Protein AF-A0A9E3V9D0-F1 (afdb_monomer_lite)

Radius of gyration: 22.58 Å; chains: 1; bounding box: 33×42×85 Å

Foldseek 3Di:
DDDPPPPPLVVLLLVLLQLLLVQLVQLLVLCVVCLVVLLVCCQVVVDLCSVCVSLDGCVVVDDPVSCVSDDPQLSVLSCQLVVLSVVSNVCSVDPPDHSVVNSVVSVVSSVVSVVSSVSNCVRSNHRPPPDDPPDPPDPPDDDDDDDDDD

Sequence (150 aa):
MAPRARSAPSEAAARVRHLIALDAENVLRRLGERQAEMVRLFSRLRERGPLLEPLHSWFDSVAFAELAALSPHEQRAVNAFYAQLGELRWYLRYTEEMPGQVQLALAQRARALAEGHHALTAAIGPPDGVGAPVVEARVVGRGSSKRRRG

pLDDT: mean 84.84, std 19.79, range [37.28, 98.19]

Secondary structure (DSSP, 8-state):
--------HHHHHHHHHHHHHHHHHHHHHHHHHHHHHHHHHHHHH--SHHHHGGG--GGGG--HHHHTTS-HHHHHHHHHHHHHHHHHHHHHHH----HHHHHHHHHHHHHHHHHHHHHHHHHH-PPTTTT-------------------

Structure (mmCIF, N/CA/C/O backbone):
data_AF-A0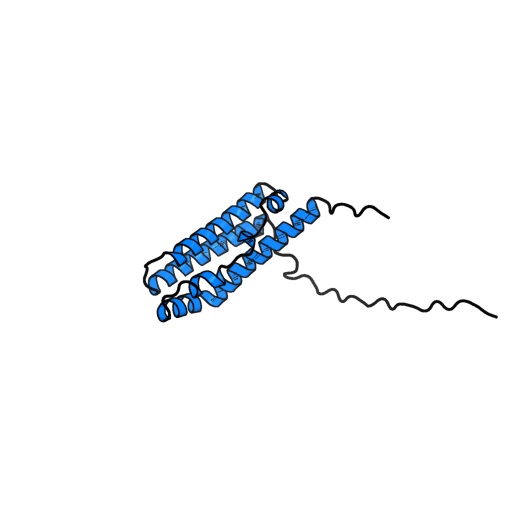A9E3V9D0-F1
#
_entry.id   AF-A0A9E3V9D0-F1
#
loop_
_atom_site.group_PDB
_atom_site.id
_atom_site.type_symbol
_atom_site.label_atom_id
_atom_site.label_alt_id
_atom_site.label_comp_id
_atom_site.label_asym_id
_atom_site.label_entity_id
_atom_site.label_seq_id
_atom_site.pdbx_PDB_ins_code
_atom_site.Cartn_x
_atom_site.Cartn_y
_atom_site.Cartn_z
_atom_site.occupancy
_atom_site.B_iso_or_equiv
_atom_site.auth_seq_id
_atom_site.auth_comp_id
_atom_site.auth_asym_id
_atom_site.auth_atom_id
_atom_site.pdbx_PDB_model_num
ATOM 1 N N . MET A 1 1 ? -6.260 -2.793 -46.920 1.00 40.66 1 MET A N 1
ATOM 2 C CA . MET A 1 1 ? -6.285 -3.132 -45.480 1.00 40.66 1 MET A CA 1
ATOM 3 C C . MET A 1 1 ? -4.844 -3.111 -44.992 1.00 40.66 1 MET A C 1
ATOM 5 O O . MET A 1 1 ? -4.092 -4.002 -45.354 1.00 40.66 1 MET A O 1
ATOM 9 N N . ALA A 1 2 ? -4.413 -2.044 -44.315 1.00 42.59 2 ALA A N 1
ATOM 10 C CA . ALA A 1 2 ? -3.049 -1.955 -43.789 1.00 42.59 2 ALA A CA 1
ATOM 11 C C . ALA A 1 2 ? -2.947 -2.760 -42.480 1.00 42.59 2 ALA A C 1
ATOM 13 O O . ALA A 1 2 ? -3.902 -2.733 -41.697 1.00 42.59 2 ALA A O 1
ATOM 14 N N . PRO A 1 3 ? -1.841 -3.478 -42.224 1.00 47.81 3 PRO A N 1
ATOM 15 C CA . PRO A 1 3 ? -1.677 -4.211 -40.980 1.00 47.81 3 PRO A CA 1
ATOM 16 C C . PRO A 1 3 ? -1.561 -3.200 -39.836 1.00 47.81 3 PRO A C 1
ATOM 18 O O . PRO A 1 3 ? -0.724 -2.300 -39.868 1.00 47.81 3 PRO A O 1
ATOM 21 N N . ARG A 1 4 ? -2.426 -3.336 -38.827 1.00 47.88 4 ARG A N 1
ATOM 22 C CA . ARG A 1 4 ? -2.316 -2.607 -37.560 1.00 47.88 4 ARG A CA 1
ATOM 23 C C . ARG A 1 4 ? -0.958 -2.993 -36.970 1.00 47.88 4 ARG A C 1
ATOM 25 O O . ARG A 1 4 ? -0.775 -4.144 -36.575 1.00 47.88 4 ARG A O 1
ATOM 32 N N . ALA A 1 5 ? 0.012 -2.081 -37.012 1.00 51.88 5 ALA A N 1
ATOM 33 C CA . ALA A 1 5 ? 1.313 -2.298 -36.399 1.00 51.88 5 ALA A CA 1
ATOM 34 C C . ALA A 1 5 ? 1.068 -2.727 -34.949 1.00 51.88 5 ALA A C 1
ATOM 36 O O . ALA A 1 5 ? 0.366 -2.037 -34.210 1.00 51.88 5 ALA A O 1
ATOM 37 N N . ARG A 1 6 ? 1.573 -3.906 -34.572 1.00 51.53 6 ARG A N 1
ATOM 38 C CA . ARG A 1 6 ? 1.636 -4.323 -33.170 1.00 51.53 6 ARG A CA 1
ATOM 39 C C . ARG A 1 6 ? 2.303 -3.167 -32.430 1.00 51.53 6 ARG A C 1
ATOM 41 O O . ARG A 1 6 ? 3.451 -2.869 -32.752 1.00 51.53 6 ARG A O 1
ATOM 48 N N . SER A 1 7 ? 1.579 -2.486 -31.538 1.00 49.09 7 SER A N 1
ATOM 49 C CA . SER A 1 7 ? 2.149 -1.441 -30.680 1.00 49.09 7 SER A CA 1
ATOM 50 C C . SER A 1 7 ? 3.456 -1.986 -30.116 1.00 49.09 7 SER A C 1
ATOM 52 O O . SER A 1 7 ? 3.440 -3.076 -29.533 1.00 49.09 7 SER A O 1
ATOM 54 N N . ALA A 1 8 ? 4.575 -1.319 -30.399 1.00 56.62 8 ALA A N 1
ATOM 55 C CA . ALA A 1 8 ? 5.900 -1.851 -30.108 1.00 56.62 8 ALA A CA 1
ATOM 56 C C . ALA A 1 8 ? 5.996 -2.230 -28.613 1.00 56.62 8 ALA A C 1
ATOM 58 O O . ALA A 1 8 ? 5.345 -1.581 -27.793 1.00 56.62 8 ALA A O 1
ATOM 59 N N . PRO A 1 9 ? 6.784 -3.248 -28.225 1.00 61.66 9 PRO A N 1
ATOM 60 C CA . PRO A 1 9 ? 6.918 -3.697 -26.831 1.00 61.66 9 PRO A CA 1
ATOM 61 C C . PRO A 1 9 ? 7.132 -2.569 -25.802 1.00 61.66 9 PRO A C 1
ATOM 63 O O . PRO A 1 9 ? 6.690 -2.683 -24.660 1.00 61.66 9 PRO A O 1
ATOM 66 N N . SER A 1 10 ? 7.733 -1.448 -26.217 1.00 76.50 10 SER A N 1
ATOM 67 C CA . SER A 1 10 ? 7.901 -0.237 -25.407 1.00 76.50 10 SER A CA 1
ATOM 68 C C . SER A 1 10 ? 6.586 0.455 -25.027 1.00 76.50 10 SER A C 1
ATOM 70 O O . SER A 1 10 ? 6.449 0.919 -23.899 1.00 76.50 10 SER A O 1
ATOM 72 N N . GLU A 1 11 ? 5.605 0.500 -25.927 1.00 85.69 11 GLU A N 1
ATOM 73 C CA . GLU A 1 11 ? 4.303 1.141 -25.709 1.00 85.69 11 GLU A CA 1
ATOM 74 C C . GLU A 1 11 ? 3.432 0.315 -24.751 1.00 85.69 11 GLU A C 1
ATOM 76 O O . GLU A 1 11 ? 2.740 0.860 -23.892 1.00 85.69 11 GLU A O 1
ATOM 81 N N . ALA A 1 12 ? 3.507 -1.016 -24.857 1.00 86.88 12 ALA A N 1
ATOM 82 C CA . ALA A 1 12 ? 2.856 -1.919 -23.914 1.00 86.88 12 ALA A CA 1
ATOM 83 C C . ALA A 1 12 ? 3.452 -1.772 -22.506 1.00 86.88 12 ALA A C 1
ATOM 85 O O . ALA A 1 12 ? 2.708 -1.589 -21.547 1.00 86.88 12 ALA A O 1
ATOM 86 N N . ALA A 1 13 ? 4.784 -1.766 -22.393 1.00 90.62 13 ALA A N 1
ATOM 87 C CA . ALA A 1 13 ? 5.460 -1.566 -21.116 1.00 90.62 13 ALA A CA 1
ATOM 88 C C . ALA A 1 13 ? 5.138 -0.191 -20.499 1.00 90.62 13 ALA A C 1
ATOM 90 O O . ALA A 1 13 ? 4.900 -0.106 -19.299 1.00 90.62 13 ALA A O 1
ATOM 91 N N . ALA A 1 14 ? 5.071 0.878 -21.303 1.00 91.88 14 ALA A N 1
ATOM 92 C CA . ALA A 1 14 ? 4.685 2.212 -20.831 1.00 91.88 14 ALA A CA 1
ATOM 93 C C . ALA A 1 14 ? 3.268 2.233 -20.235 1.00 91.88 14 ALA A C 1
ATOM 95 O O . ALA A 1 14 ? 3.077 2.735 -19.131 1.00 91.88 14 ALA A O 1
ATOM 96 N N . ARG A 1 15 ? 2.291 1.607 -20.906 1.00 91.62 15 ARG A N 1
ATOM 97 C CA . ARG A 1 15 ? 0.928 1.477 -20.364 1.00 91.62 15 ARG A CA 1
ATOM 98 C C . ARG A 1 15 ? 0.889 0.698 -19.052 1.00 91.62 15 ARG A C 1
ATOM 100 O O . ARG A 1 15 ? 0.180 1.103 -18.139 1.00 91.62 15 ARG A O 1
ATOM 107 N N . VAL A 1 16 ? 1.648 -0.395 -18.950 1.00 92.94 16 VAL A N 1
ATOM 108 C CA . VAL A 1 16 ? 1.717 -1.193 -17.715 1.00 92.94 16 VAL A CA 1
ATOM 109 C C . VAL A 1 16 ? 2.302 -0.365 -16.568 1.00 92.94 16 VAL A C 1
ATOM 111 O O . VAL A 1 16 ? 1.707 -0.330 -15.494 1.00 92.94 16 VAL A O 1
ATOM 114 N N . ARG A 1 17 ? 3.405 0.364 -16.798 1.00 94.94 17 ARG A N 1
ATOM 115 C CA . ARG A 1 17 ? 3.981 1.289 -15.800 1.00 94.94 17 ARG A CA 1
ATOM 116 C C . ARG A 1 17 ? 2.960 2.326 -15.341 1.00 94.94 17 ARG A C 1
ATOM 118 O O . ARG A 1 17 ? 2.744 2.472 -14.144 1.00 94.94 17 ARG A O 1
ATOM 125 N N . HIS A 1 18 ? 2.295 2.989 -16.286 1.00 94.19 18 HIS A N 1
ATOM 126 C CA . HIS A 1 18 ? 1.287 4.005 -15.992 1.00 94.19 18 HIS A CA 1
ATOM 127 C C . HIS A 1 18 ? 0.140 3.461 -15.125 1.00 94.19 18 HIS A C 1
ATOM 129 O O . HIS A 1 18 ? -0.211 4.072 -14.118 1.00 94.19 18 HIS A O 1
ATOM 135 N N . LEU A 1 19 ? -0.415 2.293 -15.470 1.00 93.44 19 LEU A N 1
ATOM 136 C CA . LEU A 1 19 ? -1.507 1.678 -14.707 1.00 93.44 19 LEU A CA 1
ATOM 137 C C . LEU A 1 19 ? -1.082 1.287 -13.288 1.00 93.44 19 LEU A C 1
ATOM 139 O O . LEU A 1 19 ? -1.839 1.510 -12.345 1.00 93.44 19 LEU A O 1
ATOM 143 N N . ILE A 1 20 ? 0.128 0.746 -13.128 1.00 95.38 20 ILE A N 1
ATOM 144 C CA . ILE A 1 20 ? 0.668 0.409 -11.807 1.00 95.38 20 ILE A CA 1
ATOM 145 C C . ILE A 1 20 ? 0.871 1.672 -10.968 1.00 95.38 20 ILE A C 1
ATOM 147 O O . ILE A 1 20 ? 0.469 1.709 -9.806 1.00 95.38 20 ILE A O 1
ATOM 151 N N . ALA A 1 21 ? 1.459 2.716 -11.554 1.00 96.19 21 ALA A N 1
ATOM 152 C CA . ALA A 1 21 ? 1.686 3.979 -10.865 1.00 96.19 21 ALA A CA 1
ATOM 153 C C . ALA A 1 21 ? 0.360 4.614 -10.404 1.00 96.19 21 ALA A C 1
ATOM 155 O O . ALA A 1 21 ? 0.240 5.014 -9.247 1.00 96.19 21 ALA A O 1
ATOM 156 N N . LEU A 1 22 ? -0.668 4.616 -11.265 1.00 95.94 22 LEU A N 1
ATOM 157 C CA . LEU A 1 22 ? -2.008 5.094 -10.916 1.00 95.94 22 LEU A CA 1
ATOM 158 C C . LEU A 1 22 ? -2.647 4.295 -9.780 1.00 95.94 22 LEU A C 1
ATOM 160 O O . LEU A 1 22 ? -3.277 4.876 -8.897 1.00 95.94 22 LEU A O 1
ATOM 164 N N . ASP A 1 23 ? -2.556 2.968 -9.813 1.00 96.44 23 ASP A N 1
ATOM 165 C CA . ASP A 1 23 ? -3.143 2.127 -8.772 1.00 96.44 23 ASP A CA 1
ATOM 166 C C . ASP A 1 23 ? -2.463 2.365 -7.415 1.00 96.44 23 ASP A C 1
ATOM 168 O O . ASP A 1 23 ? -3.147 2.612 -6.417 1.00 96.44 23 ASP A O 1
ATOM 172 N N . ALA A 1 24 ? -1.128 2.385 -7.393 1.00 96.94 24 ALA A N 1
ATOM 173 C CA . ALA A 1 24 ? -0.347 2.623 -6.185 1.00 96.94 24 ALA A CA 1
ATOM 174 C C . ALA A 1 24 ? -0.619 4.014 -5.577 1.00 96.94 24 ALA A C 1
ATOM 176 O O . ALA A 1 24 ? -0.856 4.125 -4.369 1.00 96.94 24 ALA A O 1
ATOM 177 N N . GLU A 1 25 ? -0.671 5.061 -6.408 1.00 96.69 25 GLU A N 1
ATOM 178 C CA . GLU A 1 25 ? -1.013 6.419 -5.972 1.00 96.69 25 GLU A CA 1
ATOM 179 C C . GLU A 1 25 ? -2.433 6.480 -5.398 1.00 96.69 25 GLU A C 1
ATOM 181 O O . GLU A 1 25 ? -2.671 7.057 -4.335 1.00 96.69 25 GLU A O 1
ATOM 186 N N . ASN A 1 26 ? -3.388 5.820 -6.052 1.00 96.38 26 ASN A N 1
ATOM 187 C CA . ASN A 1 26 ? -4.770 5.769 -5.596 1.00 96.38 26 ASN A CA 1
ATOM 188 C C . ASN A 1 26 ? -4.933 5.049 -4.251 1.00 96.38 26 ASN A C 1
ATOM 190 O O . ASN A 1 26 ? -5.734 5.493 -3.420 1.00 96.38 26 ASN A O 1
ATOM 194 N N . VAL A 1 27 ? -4.189 3.963 -4.022 1.00 97.19 27 VAL A N 1
ATOM 195 C CA . VAL A 1 27 ? -4.152 3.269 -2.726 1.00 97.19 27 VAL A CA 1
ATOM 196 C C . VAL A 1 27 ? -3.632 4.207 -1.640 1.00 97.19 27 VAL A C 1
ATOM 198 O O . VAL A 1 27 ? -4.292 4.368 -0.612 1.00 97.19 27 VAL A O 1
ATOM 201 N N . LEU A 1 28 ? -2.491 4.865 -1.866 1.00 97.69 28 LEU A N 1
ATOM 202 C C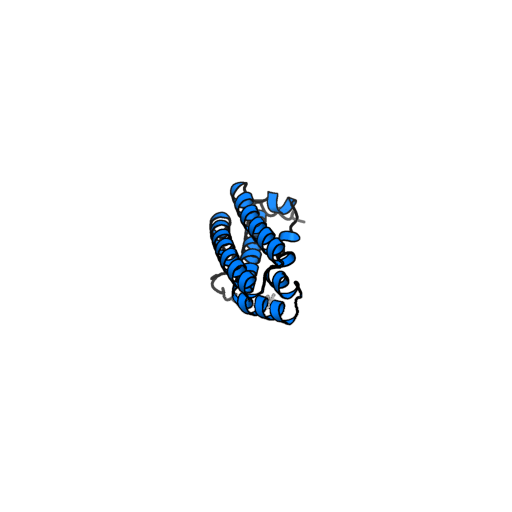A . LEU A 1 28 ? -1.905 5.766 -0.871 1.00 97.69 28 LEU A CA 1
ATOM 203 C C . LEU A 1 28 ? -2.771 6.985 -0.590 1.00 97.69 28 LEU A C 1
ATOM 205 O O . LEU A 1 28 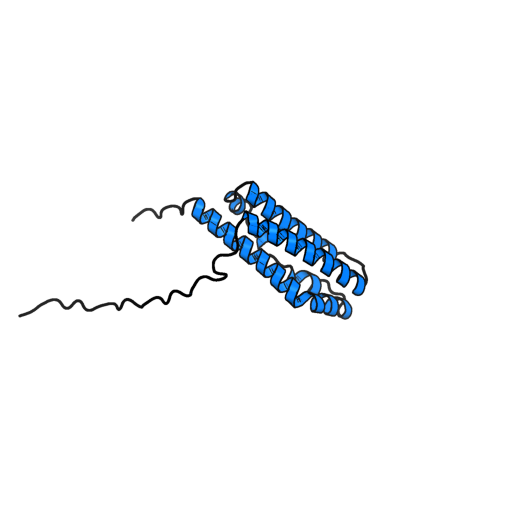? -2.939 7.357 0.570 1.00 97.69 28 LEU A O 1
ATOM 209 N N . ARG A 1 29 ? -3.358 7.576 -1.629 1.00 97.25 29 ARG A N 1
ATOM 210 C CA . ARG A 1 29 ? -4.270 8.707 -1.487 1.00 97.25 29 ARG A CA 1
ATOM 211 C C . ARG A 1 29 ? -5.462 8.333 -0.604 1.00 97.25 29 ARG A C 1
ATOM 213 O O . ARG A 1 29 ? -5.726 9.015 0.383 1.00 97.25 29 ARG A O 1
ATOM 220 N N . ARG A 1 30 ? -6.137 7.211 -0.893 1.00 97.62 30 ARG A N 1
ATOM 221 C CA . ARG A 1 30 ? -7.252 6.717 -0.061 1.00 97.62 30 ARG A CA 1
ATOM 222 C C . ARG A 1 30 ? -6.814 6.415 1.368 1.00 97.62 30 ARG A C 1
ATOM 224 O O . ARG A 1 30 ? -7.545 6.745 2.299 1.00 97.62 30 ARG A O 1
ATOM 231 N N . LEU A 1 31 ? -5.653 5.783 1.542 1.00 97.12 31 LEU A N 1
ATOM 232 C CA . LEU A 1 31 ? -5.115 5.447 2.857 1.00 97.12 31 LEU A CA 1
ATOM 233 C C . LEU A 1 31 ? -4.859 6.709 3.688 1.00 97.12 31 LEU A C 1
ATOM 235 O O . LEU A 1 31 ? -5.311 6.778 4.828 1.00 97.12 31 LEU A O 1
ATOM 239 N N . GLY A 1 32 ? -4.203 7.717 3.107 1.00 95.56 32 GLY A N 1
ATOM 240 C CA . GLY A 1 32 ? -3.914 8.989 3.769 1.00 95.56 32 GLY A CA 1
ATOM 241 C C . GLY A 1 32 ? -5.173 9.787 4.113 1.00 95.56 32 GLY A C 1
ATOM 242 O O . GLY A 1 32 ? -5.300 10.280 5.231 1.00 95.56 32 GLY A O 1
ATOM 243 N N . GLU A 1 33 ? -6.137 9.864 3.192 1.00 97.12 33 GLU A N 1
ATOM 244 C CA . GLU A 1 33 ? -7.404 10.579 3.407 1.00 97.12 33 GLU A CA 1
ATOM 245 C C . GLU A 1 33 ? -8.288 9.918 4.479 1.00 97.12 33 GLU A C 1
ATOM 247 O O . GLU A 1 33 ? -9.004 10.609 5.205 1.00 97.12 33 GLU A O 1
ATOM 252 N N . ARG A 1 34 ? -8.275 8.581 4.575 1.00 97.38 34 ARG A N 1
ATOM 253 C CA . ARG A 1 34 ? -9.281 7.825 5.344 1.00 97.38 34 ARG A CA 1
ATOM 254 C C . ARG A 1 34 ? -8.753 7.185 6.620 1.00 97.38 34 ARG A C 1
ATOM 256 O O . ARG A 1 34 ? -9.550 6.628 7.368 1.00 97.38 34 ARG A O 1
ATOM 263 N N . GLN A 1 35 ? -7.460 7.281 6.929 1.00 95.75 35 GLN A N 1
ATOM 264 C CA . GLN A 1 35 ? -6.844 6.530 8.029 1.00 95.75 35 GLN A CA 1
ATOM 265 C C . GLN A 1 35 ? -7.578 6.668 9.377 1.00 95.75 35 GLN A C 1
ATOM 267 O O . GLN A 1 35 ? -7.872 5.674 10.043 1.00 95.75 35 GLN A O 1
ATOM 272 N N . ALA A 1 36 ? -7.903 7.899 9.781 1.00 95.06 36 ALA A N 1
ATOM 273 C CA . ALA A 1 36 ? -8.618 8.155 11.033 1.00 95.06 36 ALA A CA 1
ATOM 274 C C . ALA A 1 36 ? -10.058 7.611 11.005 1.00 95.06 36 ALA A C 1
ATOM 276 O O . ALA A 1 36 ? -10.564 7.103 12.008 1.00 95.06 36 ALA A O 1
ATOM 277 N N . GLU A 1 37 ? -10.720 7.694 9.851 1.00 97.38 37 GLU A N 1
ATOM 278 C CA . GLU A 1 37 ? -12.066 7.163 9.654 1.00 97.38 37 GLU A CA 1
ATOM 279 C C . GLU A 1 37 ? -12.099 5.634 9.696 1.00 97.38 37 GLU A C 1
ATOM 281 O O . GLU A 1 37 ? -12.977 5.075 10.352 1.00 97.38 37 GLU A O 1
ATOM 286 N N . MET A 1 38 ? -11.119 4.966 9.084 1.00 97.75 38 MET A N 1
ATOM 287 C CA . MET A 1 38 ? -10.981 3.507 9.098 1.00 97.75 38 MET A CA 1
ATOM 288 C C . MET A 1 38 ? -11.001 2.967 10.532 1.00 97.75 38 MET A C 1
ATOM 290 O O . MET A 1 38 ? -11.807 2.097 10.865 1.00 97.75 38 MET A O 1
ATOM 294 N N . VAL A 1 39 ? -10.164 3.531 11.412 1.00 97.12 39 VAL A N 1
ATOM 295 C CA . VAL A 1 39 ? -10.073 3.108 12.820 1.00 97.12 39 VAL A CA 1
ATOM 296 C C . VAL A 1 39 ? -11.341 3.465 13.594 1.00 97.12 39 VAL A C 1
ATOM 298 O O . VAL A 1 39 ? -11.826 2.658 14.388 1.00 97.12 39 VAL A O 1
ATOM 301 N N . ARG A 1 40 ? -11.918 4.650 13.357 1.00 97.62 40 ARG A N 1
ATOM 302 C CA . ARG A 1 40 ? -13.176 5.069 13.994 1.00 97.62 40 ARG A CA 1
ATOM 303 C C . ARG A 1 40 ? -14.320 4.108 13.660 1.00 97.62 40 ARG A C 1
ATOM 305 O O . ARG A 1 40 ? -15.055 3.698 14.558 1.00 97.62 40 ARG A O 1
ATOM 312 N N . LEU A 1 41 ? -14.465 3.741 12.387 1.00 97.50 41 LEU A N 1
ATOM 313 C CA . LEU A 1 41 ? -15.482 2.795 11.928 1.00 97.50 41 LEU A CA 1
ATOM 314 C C . LEU A 1 41 ? -15.223 1.392 12.476 1.00 97.50 41 LEU A C 1
ATOM 316 O O . LEU A 1 41 ? -16.152 0.782 12.998 1.00 97.50 41 LEU A O 1
ATOM 320 N N . PHE A 1 42 ? -13.975 0.921 12.455 1.00 96.19 42 PHE A N 1
ATOM 321 C CA . PHE A 1 42 ? -13.599 -0.356 13.062 1.00 96.19 42 PHE A CA 1
ATOM 322 C C . PHE A 1 42 ? -13.925 -0.410 14.559 1.00 96.19 42 PHE A C 1
ATOM 324 O O . PHE A 1 42 ? -14.501 -1.384 15.030 1.00 96.19 42 PHE A O 1
ATOM 331 N N . SER A 1 43 ? -13.619 0.649 15.311 1.00 96.12 43 SER A N 1
ATOM 332 C CA . SER A 1 43 ? -13.920 0.730 16.744 1.00 96.12 43 SER A CA 1
ATOM 333 C C . SER A 1 43 ? -15.422 0.613 17.029 1.00 96.12 43 SER A C 1
ATOM 335 O O . SER A 1 43 ? -15.828 -0.089 17.958 1.00 96.12 43 SER A O 1
ATOM 337 N N . ARG A 1 44 ? -16.248 1.268 16.201 1.00 96.94 44 ARG A N 1
ATOM 338 C CA . ARG A 1 44 ? -17.707 1.322 16.363 1.00 96.94 44 ARG A CA 1
ATOM 339 C C . ARG A 1 44 ? -18.417 0.059 15.878 1.00 96.94 44 ARG A C 1
ATOM 341 O O . ARG A 1 44 ? -19.315 -0.419 16.558 1.00 96.94 44 ARG A O 1
ATOM 348 N N . LEU A 1 45 ? -18.055 -0.432 14.696 1.00 95.31 45 LEU A N 1
ATOM 349 C CA . LEU A 1 45 ? -18.769 -1.508 14.001 1.00 95.31 45 LEU A CA 1
ATOM 350 C C . LEU A 1 45 ? -18.140 -2.882 14.246 1.00 95.31 45 LEU A C 1
ATOM 352 O O . LEU A 1 45 ? -18.806 -3.895 14.091 1.00 95.31 45 LEU A O 1
ATOM 356 N N . ARG A 1 46 ? -16.850 -2.927 14.611 1.00 90.88 46 ARG A N 1
ATOM 357 C CA . ARG A 1 46 ? -16.035 -4.152 14.747 1.00 90.88 46 ARG A CA 1
ATOM 358 C C . ARG A 1 46 ? -15.906 -4.986 13.468 1.00 90.88 46 ARG A C 1
ATOM 360 O O . ARG A 1 46 ? -15.343 -6.079 13.487 1.00 90.88 46 ARG A O 1
ATOM 367 N N . GLU A 1 47 ? -16.316 -4.426 12.339 1.00 93.75 47 GLU A N 1
ATOM 368 C CA . GLU A 1 47 ? -16.186 -5.012 11.010 1.00 93.75 47 GLU A CA 1
ATOM 369 C C . GLU A 1 47 ? -14.817 -4.723 10.386 1.00 93.75 47 GLU A C 1
ATOM 371 O O . GLU A 1 47 ? -14.203 -3.683 10.630 1.00 93.75 47 GLU A O 1
ATOM 376 N N . ARG A 1 48 ? -14.341 -5.645 9.539 1.00 94.81 48 ARG A N 1
ATOM 377 C CA . ARG A 1 48 ? -13.060 -5.501 8.825 1.00 94.81 48 ARG A CA 1
ATOM 378 C C . ARG A 1 48 ? -13.174 -4.750 7.499 1.00 94.81 48 ARG A C 1
ATOM 380 O O . ARG A 1 48 ? -12.169 -4.212 7.046 1.00 94.81 48 ARG A O 1
ATOM 387 N N . GLY A 1 49 ? -14.368 -4.672 6.905 1.00 96.12 49 GLY A N 1
ATOM 388 C CA . GLY A 1 49 ? -14.620 -3.939 5.654 1.00 96.12 49 GLY A CA 1
ATOM 389 C C . GLY A 1 49 ? -14.040 -2.519 5.667 1.00 96.12 49 GLY A C 1
ATOM 390 O O . GLY A 1 49 ? -13.176 -2.227 4.837 1.00 96.12 49 GLY A O 1
ATOM 391 N N . PRO A 1 50 ? -14.349 -1.689 6.685 1.00 95.88 50 PRO A N 1
ATOM 392 C CA . PRO A 1 50 ? -13.816 -0.330 6.788 1.00 95.88 50 PRO A CA 1
ATOM 393 C C . PRO A 1 50 ? -12.285 -0.220 6.843 1.00 95.88 50 PRO A C 1
ATOM 395 O O . PRO A 1 50 ? -11.739 0.819 6.483 1.00 95.88 50 PRO A O 1
ATOM 398 N N . LEU A 1 51 ? -11.576 -1.264 7.292 1.00 96.75 51 LEU A N 1
ATOM 399 C CA . LEU A 1 51 ? -10.108 -1.295 7.310 1.00 96.75 51 LEU A CA 1
ATOM 400 C C . LEU A 1 51 ? -9.511 -1.728 5.964 1.00 96.75 51 LEU A C 1
ATOM 402 O O . LEU A 1 51 ? -8.364 -1.403 5.668 1.00 96.75 51 LEU A O 1
ATOM 406 N N . LEU A 1 52 ? -10.254 -2.492 5.166 1.00 97.44 52 LEU A N 1
ATOM 407 C CA . LEU A 1 52 ? -9.731 -3.162 3.976 1.00 97.44 52 LEU A CA 1
ATOM 408 C C . LEU A 1 52 ? -10.148 -2.478 2.673 1.00 97.44 52 LEU A C 1
ATOM 410 O O . LEU A 1 52 ? -9.356 -2.441 1.736 1.00 97.44 52 LEU A O 1
ATOM 414 N N . GLU A 1 53 ? -11.352 -1.912 2.607 1.00 96.06 53 GLU A N 1
ATOM 415 C CA . GLU A 1 53 ? -11.882 -1.266 1.399 1.00 96.06 53 GLU A CA 1
ATOM 416 C C . GLU A 1 53 ? -10.972 -0.158 0.839 1.00 96.06 53 GLU A C 1
ATOM 418 O O . GLU A 1 53 ? -10.736 -0.148 -0.372 1.00 96.06 53 GLU A O 1
ATOM 423 N N . PRO A 1 54 ? -10.379 0.742 1.653 1.00 96.50 54 PRO A N 1
ATOM 424 C CA . PRO A 1 54 ? -9.474 1.769 1.128 1.00 96.50 54 PRO A CA 1
ATOM 425 C C . PRO A 1 54 ? -8.199 1.202 0.486 1.00 96.50 54 PRO A C 1
ATOM 427 O O . PRO A 1 54 ? -7.603 1.862 -0.366 1.00 96.50 54 PRO A O 1
ATOM 430 N N . LEU A 1 55 ? -7.809 -0.018 0.871 1.00 96.94 55 LEU A N 1
ATOM 431 C CA . LEU A 1 55 ? -6.607 -0.726 0.420 1.00 96.94 55 LEU A CA 1
ATOM 432 C C . LEU A 1 55 ? -6.847 -1.618 -0.803 1.00 96.94 55 LEU A C 1
ATOM 434 O O . LEU A 1 55 ? -5.958 -2.380 -1.197 1.00 96.94 55 LEU A O 1
ATOM 438 N N . HIS A 1 56 ? -8.045 -1.560 -1.388 1.00 94.88 56 HIS A N 1
ATOM 439 C CA . HIS A 1 56 ? -8.315 -2.233 -2.647 1.00 94.88 56 HIS A CA 1
ATOM 440 C C . HIS A 1 56 ? -7.351 -1.744 -3.731 1.00 94.88 56 HIS A C 1
ATOM 442 O O . HIS A 1 56 ? -7.089 -0.543 -3.843 1.00 94.88 56 HIS A O 1
ATOM 448 N N . SER A 1 57 ? -6.851 -2.690 -4.518 1.00 94.62 57 SER A N 1
ATOM 449 C CA . SER A 1 57 ? -5.924 -2.470 -5.618 1.00 94.62 57 SER A CA 1
ATOM 450 C C . SER A 1 57 ? -6.372 -3.305 -6.810 1.00 94.62 57 SER A C 1
ATOM 452 O O . SER A 1 57 ? -6.787 -4.456 -6.654 1.00 94.62 57 SER A O 1
ATOM 454 N N . TRP A 1 58 ? -6.262 -2.736 -8.005 1.00 88.81 58 TRP A N 1
ATOM 455 C CA . TRP A 1 58 ? -6.511 -3.456 -9.249 1.00 88.81 58 TRP A CA 1
ATOM 456 C C . TRP A 1 58 ? -5.371 -4.406 -9.615 1.00 88.81 58 TRP A C 1
ATOM 458 O O . TRP A 1 58 ? -5.570 -5.288 -10.449 1.00 88.81 58 TRP A O 1
ATOM 468 N N . PHE A 1 59 ? -4.211 -4.299 -8.960 1.00 87.00 59 PHE A N 1
ATOM 469 C CA . PHE A 1 59 ? -3.088 -5.214 -9.157 1.00 87.00 59 PHE A CA 1
ATOM 470 C C . PHE A 1 59 ? -3.449 -6.669 -8.866 1.00 87.00 59 PHE A C 1
ATOM 472 O O . PHE A 1 59 ? -2.983 -7.564 -9.563 1.00 87.00 59 PHE A O 1
ATOM 479 N N . ASP A 1 60 ? -4.356 -6.907 -7.913 1.00 82.00 60 ASP A N 1
ATOM 480 C CA . ASP A 1 60 ? -4.846 -8.251 -7.591 1.00 82.00 60 ASP A CA 1
ATOM 481 C C . ASP A 1 60 ? -5.577 -8.913 -8.793 1.00 82.00 60 ASP A C 1
ATOM 483 O O . ASP A 1 60 ? -5.812 -10.119 -8.789 1.00 82.00 60 ASP A O 1
ATOM 487 N N . SER A 1 61 ? -5.924 -8.135 -9.831 1.00 81.00 61 SER A N 1
ATOM 488 C CA . SER A 1 61 ? -6.573 -8.588 -11.072 1.00 81.00 61 SER A CA 1
ATOM 489 C C . SER A 1 61 ? -5.681 -8.541 -12.321 1.00 81.00 61 SER A C 1
ATOM 491 O O . SER A 1 61 ? -6.126 -8.942 -13.397 1.00 81.00 61 SER A O 1
ATOM 493 N N . VAL A 1 62 ? -4.435 -8.069 -12.201 1.00 79.25 62 VAL A N 1
ATOM 494 C CA . VAL A 1 62 ? -3.494 -7.953 -13.329 1.00 79.25 62 VAL A CA 1
ATOM 495 C C . VAL A 1 62 ? -3.035 -9.340 -13.773 1.00 79.25 62 VAL A C 1
ATOM 497 O O . VAL A 1 62 ? -2.677 -10.191 -12.954 1.00 79.25 62 VAL A O 1
ATOM 500 N N . ALA A 1 63 ? -3.003 -9.582 -15.085 1.00 73.31 63 ALA A N 1
ATOM 501 C CA . ALA A 1 63 ? -2.539 -10.860 -15.602 1.00 73.31 63 ALA A CA 1
ATOM 502 C C . ALA A 1 63 ? -1.007 -10.940 -15.527 1.00 73.31 63 ALA A C 1
ATOM 504 O O . ALA A 1 63 ? -0.299 -10.031 -15.958 1.00 73.31 63 ALA A O 1
ATOM 505 N N . PHE A 1 64 ? -0.463 -12.075 -15.073 1.00 77.19 64 PHE A N 1
ATOM 506 C CA . PHE A 1 64 ? 0.992 -12.300 -15.000 1.00 77.19 64 PHE A CA 1
ATOM 507 C C . PHE A 1 64 ? 1.716 -12.018 -16.334 1.00 77.19 64 PHE A C 1
ATOM 509 O O . PHE A 1 64 ? 2.840 -11.522 -16.351 1.00 77.19 64 PHE A O 1
ATOM 516 N N . ALA A 1 65 ? 1.046 -12.274 -17.463 1.00 81.19 65 ALA A N 1
ATOM 517 C CA . ALA A 1 65 ? 1.564 -11.997 -18.801 1.00 81.19 65 ALA A CA 1
ATOM 518 C C . ALA A 1 65 ? 1.798 -10.497 -19.079 1.00 81.19 65 ALA A C 1
ATOM 520 O O . ALA A 1 65 ? 2.691 -10.156 -19.849 1.00 81.19 65 ALA A O 1
ATOM 521 N N . GLU A 1 66 ? 1.035 -9.600 -18.453 1.00 81.62 66 GLU A N 1
ATOM 522 C CA . GLU A 1 66 ? 1.170 -8.147 -18.626 1.00 81.62 66 GLU A CA 1
ATOM 523 C C . GLU A 1 66 ? 2.422 -7.621 -17.909 1.00 81.62 66 GLU A C 1
ATOM 525 O O . GLU A 1 66 ? 3.125 -6.754 -18.430 1.00 81.62 66 GLU A O 1
ATOM 530 N N . LEU A 1 67 ? 2.777 -8.218 -16.765 1.00 86.38 67 LEU A N 1
ATOM 531 C CA . LEU A 1 67 ? 3.991 -7.881 -16.012 1.00 86.38 67 LEU A CA 1
ATOM 532 C C . LEU A 1 67 ? 5.279 -8.312 -16.727 1.00 86.38 67 LEU A C 1
ATOM 534 O O . LEU A 1 67 ? 6.342 -7.740 -16.479 1.00 86.38 67 LEU A O 1
ATOM 538 N N . ALA A 1 68 ? 5.197 -9.264 -17.660 1.00 88.69 68 ALA A N 1
ATOM 539 C CA . ALA A 1 68 ? 6.341 -9.687 -18.468 1.00 88.69 68 ALA A CA 1
ATOM 540 C C . ALA A 1 68 ? 6.859 -8.581 -19.409 1.00 88.69 68 ALA A C 1
ATOM 542 O O . ALA A 1 68 ? 7.985 -8.673 -19.893 1.00 88.69 68 ALA A O 1
ATOM 543 N N . ALA A 1 69 ? 6.070 -7.526 -19.654 1.00 90.06 69 ALA A N 1
ATOM 544 C CA . ALA A 1 69 ? 6.508 -6.353 -20.412 1.00 90.06 69 ALA A CA 1
ATOM 545 C C . ALA A 1 69 ? 7.484 -5.451 -19.627 1.00 90.06 69 ALA A C 1
ATOM 547 O O . ALA A 1 69 ? 8.175 -4.625 -20.226 1.00 90.06 69 ALA A O 1
ATOM 548 N N . LEU A 1 70 ? 7.533 -5.588 -18.300 1.00 92.88 70 LEU A N 1
ATOM 549 C CA . LEU A 1 70 ? 8.443 -4.848 -17.431 1.00 92.88 70 LEU A CA 1
ATOM 550 C C . LEU A 1 70 ? 9.829 -5.498 -17.400 1.00 92.88 70 LEU A C 1
ATOM 552 O O . LEU A 1 70 ? 9.973 -6.715 -17.511 1.00 92.88 70 LEU A O 1
ATOM 556 N N . SER A 1 71 ? 10.862 -4.691 -17.183 1.00 94.31 71 SER A N 1
ATOM 557 C CA . SER A 1 71 ? 12.208 -5.188 -16.904 1.00 94.31 71 SER A CA 1
ATOM 558 C C . SER A 1 71 ? 12.270 -5.899 -15.542 1.00 94.31 71 SER A C 1
ATOM 560 O O . SER A 1 71 ? 11.476 -5.600 -14.645 1.00 94.31 71 SER A O 1
ATOM 562 N N . PRO A 1 72 ? 13.263 -6.777 -15.303 1.00 95.44 72 PRO A N 1
ATOM 563 C CA . PRO A 1 72 ? 13.412 -7.443 -14.007 1.00 95.44 72 PRO A CA 1
ATOM 564 C C . PRO A 1 72 ? 13.574 -6.480 -12.822 1.00 95.44 72 PRO A C 1
ATOM 566 O O . PRO A 1 72 ? 13.202 -6.813 -11.700 1.00 95.44 72 PRO A O 1
ATOM 569 N N . HIS A 1 73 ? 14.158 -5.298 -13.043 1.00 96.25 73 HIS A N 1
ATOM 570 C CA . HIS A 1 73 ? 14.280 -4.276 -12.003 1.00 96.25 73 HIS A CA 1
ATOM 571 C C . HIS A 1 73 ? 12.909 -3.714 -11.607 1.00 96.25 73 HIS A C 1
ATOM 573 O O . HIS A 1 73 ? 12.578 -3.686 -10.424 1.00 96.25 73 HIS A O 1
ATOM 579 N N . GLU A 1 74 ? 12.094 -3.355 -12.595 1.00 96.38 74 GLU A N 1
ATOM 580 C CA . GLU A 1 74 ? 10.738 -2.843 -12.389 1.00 96.38 74 GLU A CA 1
ATOM 581 C C . GLU A 1 74 ? 9.838 -3.905 -11.752 1.00 96.38 74 GLU A C 1
ATOM 583 O O . GLU A 1 74 ? 9.167 -3.620 -10.768 1.00 96.38 74 GLU A O 1
ATOM 588 N N . GLN A 1 75 ? 9.896 -5.154 -12.227 1.00 95.50 75 GLN A N 1
ATOM 589 C CA . GLN A 1 75 ? 9.148 -6.272 -11.639 1.00 95.50 75 GLN A CA 1
ATOM 590 C C . GLN A 1 75 ? 9.438 -6.442 -10.142 1.00 95.50 75 GLN A C 1
ATOM 592 O O . GLN A 1 75 ? 8.516 -6.662 -9.358 1.00 95.50 75 GLN A O 1
ATOM 597 N N . ARG A 1 76 ? 10.704 -6.305 -9.721 1.00 96.44 76 ARG A N 1
ATOM 598 C CA . ARG A 1 76 ? 11.073 -6.371 -8.298 1.00 96.44 76 ARG A CA 1
ATOM 599 C C . ARG A 1 76 ? 10.475 -5.223 -7.494 1.00 96.44 76 ARG A C 1
ATOM 601 O O . ARG A 1 76 ? 9.986 -5.470 -6.396 1.00 96.44 76 ARG A O 1
ATOM 608 N N . ALA A 1 77 ? 10.504 -4.003 -8.026 1.00 97.44 77 ALA A N 1
ATOM 609 C CA . ALA A 1 77 ? 9.935 -2.836 -7.355 1.00 97.44 77 ALA A CA 1
ATOM 610 C C . ALA A 1 77 ? 8.409 -2.962 -7.203 1.00 97.44 77 ALA A C 1
ATOM 612 O O . ALA A 1 77 ? 7.876 -2.766 -6.112 1.00 97.44 77 ALA A O 1
ATOM 613 N N . VAL A 1 78 ? 7.724 -3.384 -8.272 1.00 96.12 78 VAL A N 1
ATOM 614 C CA . VAL A 1 78 ? 6.283 -3.679 -8.282 1.00 96.12 78 VAL A CA 1
ATOM 615 C C . VAL A 1 78 ? 5.942 -4.742 -7.241 1.00 96.12 78 VAL A C 1
ATOM 617 O O . VAL A 1 78 ? 5.090 -4.521 -6.382 1.00 96.12 78 VAL A O 1
ATOM 620 N N . ASN A 1 79 ? 6.644 -5.877 -7.270 1.00 95.62 79 ASN A N 1
ATOM 621 C CA . ASN A 1 79 ? 6.411 -6.963 -6.326 1.00 95.62 79 ASN A CA 1
ATOM 622 C C . ASN A 1 79 ? 6.643 -6.527 -4.873 1.00 95.62 79 ASN A C 1
ATOM 624 O O . ASN A 1 79 ? 5.848 -6.871 -4.007 1.00 95.62 79 ASN A O 1
ATOM 628 N N . ALA A 1 80 ? 7.704 -5.761 -4.597 1.00 97.12 80 ALA A N 1
ATOM 629 C CA . ALA A 1 80 ? 7.995 -5.276 -3.250 1.00 97.12 80 ALA A CA 1
ATOM 630 C C . ALA A 1 80 ? 6.854 -4.405 -2.698 1.00 97.12 80 ALA A C 1
ATOM 632 O O . ALA A 1 80 ? 6.376 -4.660 -1.592 1.00 97.12 80 ALA A O 1
ATOM 633 N N . PHE A 1 81 ? 6.364 -3.443 -3.487 1.00 97.94 81 PHE A N 1
ATOM 634 C CA . PHE A 1 81 ? 5.259 -2.576 -3.078 1.00 97.94 81 PHE A CA 1
ATOM 635 C C . PHE A 1 81 ? 3.973 -3.369 -2.799 1.00 97.94 81 PHE A C 1
ATOM 637 O O . PHE A 1 81 ? 3.373 -3.235 -1.728 1.00 97.94 81 PHE A O 1
ATOM 644 N N . TYR A 1 82 ? 3.557 -4.237 -3.726 1.00 97.12 82 TYR A N 1
ATOM 645 C CA . TYR A 1 82 ? 2.313 -4.994 -3.563 1.00 97.12 82 TYR A CA 1
ATOM 646 C C . TYR A 1 82 ? 2.407 -6.097 -2.508 1.00 97.12 82 TYR A C 1
ATOM 648 O O . TYR A 1 82 ? 1.400 -6.403 -1.868 1.00 97.12 82 TYR A O 1
ATOM 656 N N . ALA A 1 83 ? 3.602 -6.629 -2.238 1.00 96.56 83 ALA A N 1
ATOM 657 C CA . ALA A 1 83 ? 3.833 -7.489 -1.082 1.00 96.56 83 ALA A CA 1
ATOM 658 C C . ALA A 1 83 ? 3.618 -6.718 0.231 1.00 96.56 83 ALA A C 1
ATOM 660 O O . ALA A 1 83 ? 2.880 -7.186 1.094 1.00 96.56 83 ALA A O 1
ATOM 661 N N . GLN A 1 84 ? 4.169 -5.504 0.370 1.00 98.00 84 GLN A N 1
ATOM 662 C CA . GLN A 1 84 ? 3.940 -4.663 1.555 1.00 98.00 84 GLN A CA 1
ATOM 663 C C . GLN A 1 84 ? 2.459 -4.295 1.735 1.00 98.00 84 GLN A C 1
ATOM 665 O O . GLN A 1 84 ? 1.945 -4.326 2.858 1.00 98.00 84 GLN A O 1
ATOM 670 N N . LEU A 1 85 ? 1.751 -3.980 0.644 1.00 98.19 85 LEU A N 1
ATOM 671 C CA . LEU A 1 85 ? 0.303 -3.763 0.678 1.00 98.19 85 LEU A CA 1
ATOM 672 C C . LEU A 1 85 ? -0.439 -5.032 1.125 1.00 98.19 85 LEU A C 1
ATOM 674 O O . LEU A 1 85 ? -1.343 -4.958 1.959 1.00 98.19 85 LEU A O 1
ATOM 678 N N . GLY A 1 86 ? -0.034 -6.195 0.612 1.00 97.94 86 GLY A N 1
ATOM 679 C CA . GLY A 1 86 ? -0.534 -7.504 1.025 1.00 97.94 86 GLY A CA 1
ATOM 680 C C . GLY A 1 86 ? -0.383 -7.745 2.527 1.00 97.94 86 GLY A C 1
ATOM 681 O O . GLY A 1 86 ? -1.368 -8.075 3.186 1.00 97.94 86 GLY A O 1
ATOM 682 N N . GLU A 1 87 ? 0.800 -7.485 3.082 1.00 97.81 87 GLU A N 1
ATOM 683 C CA . GLU A 1 87 ? 1.085 -7.609 4.517 1.00 97.81 87 GLU A CA 1
ATOM 684 C C . GLU A 1 87 ? 0.230 -6.665 5.372 1.00 97.81 87 GLU A C 1
ATOM 686 O O . GLU A 1 87 ? -0.285 -7.055 6.423 1.00 97.81 87 GLU A O 1
ATOM 691 N N . LEU A 1 88 ? 0.024 -5.421 4.925 1.00 98.00 88 LEU A N 1
ATOM 692 C CA . LEU A 1 88 ? -0.880 -4.488 5.600 1.00 98.00 88 LEU A CA 1
ATOM 693 C C . LEU A 1 88 ? -2.325 -5.010 5.602 1.00 98.00 88 LEU A C 1
ATOM 695 O O . LEU A 1 88 ? -2.976 -5.006 6.649 1.00 98.00 88 LEU A O 1
ATOM 699 N N . ARG A 1 89 ? -2.824 -5.486 4.455 1.00 98.06 89 ARG A N 1
ATOM 700 C CA . ARG A 1 89 ? -4.174 -6.065 4.347 1.00 98.06 89 ARG A CA 1
ATOM 701 C C . ARG A 1 89 ? -4.325 -7.305 5.221 1.00 98.06 89 ARG A C 1
ATOM 703 O O . ARG A 1 89 ? -5.358 -7.460 5.869 1.00 98.06 89 ARG A O 1
ATOM 710 N N . TRP A 1 90 ? -3.311 -8.167 5.260 1.00 97.81 90 TRP A N 1
ATOM 711 C CA . TRP A 1 90 ? -3.297 -9.356 6.108 1.00 97.81 90 TRP A CA 1
ATOM 712 C C . TRP A 1 90 ? -3.395 -8.981 7.587 1.00 97.81 90 TRP A C 1
ATOM 714 O O . TRP A 1 90 ? -4.298 -9.445 8.284 1.00 97.81 90 TRP A O 1
ATOM 724 N N . TYR A 1 91 ? -2.525 -8.075 8.042 1.00 98.06 91 TYR A N 1
ATOM 725 C CA . TYR A 1 91 ? -2.544 -7.567 9.410 1.00 98.06 91 TYR A CA 1
ATOM 726 C C . TYR A 1 91 ? -3.922 -6.998 9.777 1.00 98.06 91 TYR A C 1
ATOM 728 O O . TYR A 1 91 ? -4.515 -7.421 10.764 1.00 98.06 91 TYR A O 1
ATOM 736 N N . LEU A 1 92 ? -4.487 -6.104 8.960 1.00 97.69 92 LEU A N 1
ATOM 737 C CA . LEU A 1 92 ? -5.785 -5.487 9.258 1.00 97.69 92 LEU A CA 1
ATOM 738 C C . LEU A 1 92 ? -6.945 -6.482 9.234 1.00 97.69 92 LEU A C 1
ATOM 740 O O . LEU A 1 92 ? -7.923 -6.301 9.958 1.00 97.69 92 LEU A O 1
ATOM 744 N N . ARG A 1 93 ? -6.855 -7.535 8.419 1.00 97.50 93 ARG A N 1
ATOM 745 C CA . ARG A 1 93 ? -7.881 -8.576 8.359 1.00 97.50 93 ARG A CA 1
ATOM 746 C C . ARG A 1 93 ? -7.924 -9.404 9.641 1.00 97.50 93 ARG A C 1
ATOM 748 O O . ARG A 1 93 ? -9.019 -9.684 10.121 1.00 97.50 93 ARG A O 1
ATOM 755 N N . TYR A 1 94 ? -6.766 -9.765 10.185 1.00 96.94 94 TYR A N 1
ATOM 756 C CA . TYR A 1 94 ? -6.669 -10.785 11.234 1.00 96.94 94 TYR A CA 1
ATOM 757 C C . TYR A 1 94 ? -6.190 -10.277 12.590 1.00 96.94 94 TYR A C 1
ATOM 759 O O . TYR A 1 94 ? -6.185 -11.045 13.543 1.00 96.94 94 TYR A O 1
ATOM 767 N N . THR A 1 95 ? -5.809 -9.006 12.713 1.00 96.25 95 THR A N 1
ATOM 768 C CA . THR A 1 95 ? -5.408 -8.453 14.008 1.00 96.25 95 THR A CA 1
ATOM 769 C C . THR A 1 95 ? -6.552 -8.528 15.025 1.00 96.25 95 THR A C 1
ATOM 771 O O . THR A 1 95 ? -7.718 -8.254 14.709 1.00 96.25 95 THR A O 1
ATOM 774 N N . GLU A 1 96 ? -6.198 -8.895 16.254 1.00 95.62 96 GLU A N 1
ATOM 775 C CA . GLU A 1 96 ? -7.066 -8.902 17.440 1.00 95.62 96 GLU A CA 1
ATOM 776 C C . GLU A 1 96 ? -6.819 -7.677 18.332 1.00 95.62 96 GLU A C 1
ATOM 778 O O . GLU A 1 96 ? -7.391 -7.535 19.411 1.00 95.62 96 GLU A O 1
ATOM 783 N N . GLU A 1 97 ? -5.954 -6.770 17.883 1.00 95.88 97 GLU A N 1
ATOM 784 C CA . GLU A 1 97 ? -5.548 -5.614 18.658 1.00 95.88 97 GLU A CA 1
ATOM 785 C C . GLU A 1 97 ? -6.685 -4.606 18.863 1.00 95.88 97 GLU A C 1
ATOM 787 O O . GLU A 1 97 ? -7.596 -4.423 18.047 1.00 95.88 97 GLU A O 1
ATOM 792 N N . MET A 1 98 ? -6.589 -3.879 19.975 1.00 95.50 98 MET A N 1
ATOM 793 C CA . MET A 1 98 ? -7.510 -2.792 20.282 1.00 95.50 98 MET A CA 1
ATOM 794 C C . MET A 1 98 ? -7.350 -1.638 19.278 1.00 95.50 98 MET A C 1
ATOM 796 O O . MET A 1 98 ? -6.237 -1.387 18.814 1.00 95.50 98 MET A O 1
ATOM 800 N N . PRO A 1 99 ? -8.413 -0.857 18.992 1.00 95.62 99 PRO A N 1
ATOM 801 C CA . PRO A 1 99 ? -8.377 0.192 17.966 1.00 95.62 99 PRO A CA 1
ATOM 802 C C . PRO A 1 99 ? -7.216 1.190 18.096 1.00 95.62 99 PRO A C 1
ATOM 804 O O . PRO A 1 99 ? -6.664 1.610 17.085 1.00 95.62 99 PRO A O 1
ATOM 807 N N . GLY A 1 100 ? -6.808 1.535 19.323 1.00 95.94 100 GLY A N 1
ATOM 808 C CA . GLY A 1 100 ? -5.654 2.412 19.552 1.00 95.94 100 GLY A CA 1
ATOM 809 C C . GLY A 1 100 ? -4.325 1.810 19.080 1.00 95.94 100 GLY A C 1
ATOM 810 O O . GLY A 1 100 ? -3.522 2.511 18.473 1.00 95.94 100 GLY A O 1
ATOM 811 N N . GLN A 1 101 ? -4.112 0.508 19.284 1.00 97.50 101 GLN A N 1
ATOM 812 C CA . GLN A 1 101 ? -2.920 -0.193 18.787 1.00 97.50 101 GLN A CA 1
ATOM 813 C C . GLN A 1 101 ? -2.971 -0.350 17.263 1.00 97.50 101 GLN A C 1
ATOM 815 O O . GLN A 1 101 ? -1.994 -0.047 16.579 1.00 97.50 101 GLN A O 1
ATOM 820 N N . VAL A 1 102 ? -4.152 -0.670 16.719 1.00 97.19 102 VAL A N 1
ATOM 821 C CA . VAL A 1 102 ? -4.381 -0.699 15.266 1.00 97.19 102 VAL A CA 1
ATOM 822 C C . VAL A 1 102 ? -4.063 0.651 14.625 1.00 97.19 102 VAL A C 1
ATOM 824 O O . VAL A 1 102 ? -3.455 0.688 13.561 1.00 97.19 102 VAL A O 1
ATOM 827 N N . GLN A 1 103 ? -4.408 1.771 15.267 1.00 97.62 103 GLN A N 1
ATOM 828 C CA . GLN A 1 103 ? -4.081 3.106 14.763 1.00 97.62 103 GLN A CA 1
ATOM 829 C C . GLN A 1 103 ? -2.570 3.341 14.654 1.00 97.62 103 GLN A C 1
ATOM 831 O O . GLN A 1 103 ? -2.108 3.865 13.636 1.00 97.62 103 GLN A O 1
ATOM 836 N N . LEU A 1 104 ? -1.808 2.955 15.681 1.00 97.94 104 LEU A N 1
ATOM 837 C CA . LEU A 1 104 ? -0.351 3.096 15.702 1.00 97.94 104 LEU A CA 1
ATOM 838 C C . LEU A 1 104 ? 0.304 2.213 14.635 1.00 97.94 104 LEU A C 1
ATOM 840 O O . LEU A 1 104 ? 1.097 2.704 13.829 1.00 97.94 104 LEU A O 1
ATOM 844 N N . ALA A 1 105 ? -0.084 0.939 14.576 1.00 97.62 105 ALA A N 1
ATOM 845 C CA . ALA A 1 105 ? 0.429 -0.008 13.594 1.00 97.62 105 ALA A CA 1
ATOM 846 C C . ALA A 1 105 ? 0.073 0.401 12.157 1.00 97.62 105 ALA A C 1
ATOM 848 O O . ALA A 1 105 ? 0.922 0.344 11.266 1.00 97.62 105 ALA A O 1
ATOM 849 N N . LEU A 1 106 ? -1.157 0.871 11.925 1.00 97.56 106 LEU A N 1
ATOM 850 C CA . LEU A 1 106 ? -1.593 1.396 10.633 1.00 97.56 106 LEU A CA 1
ATOM 851 C C . LEU A 1 106 ? -0.759 2.611 10.222 1.00 97.56 106 LEU A C 1
ATOM 853 O O . LEU A 1 106 ? -0.320 2.673 9.080 1.00 97.56 106 LEU A O 1
ATOM 857 N N . ALA A 1 107 ? -0.484 3.543 11.139 1.00 97.56 107 ALA A N 1
ATOM 858 C CA . ALA A 1 107 ? 0.344 4.712 10.844 1.00 97.56 107 ALA A CA 1
ATOM 859 C C . ALA A 1 107 ? 1.781 4.323 10.477 1.00 97.56 107 ALA A C 1
ATOM 861 O O . ALA A 1 107 ? 2.335 4.847 9.511 1.00 97.56 107 ALA A O 1
ATOM 862 N N . GLN A 1 108 ? 2.377 3.386 11.214 1.00 97.75 108 GLN A N 1
ATOM 863 C CA . GLN A 1 108 ? 3.721 2.893 10.925 1.00 97.75 108 GLN A CA 1
ATOM 864 C C . GLN A 1 108 ? 3.782 2.189 9.564 1.00 97.75 108 GLN A C 1
ATOM 866 O O . GLN A 1 108 ? 4.651 2.485 8.745 1.00 97.75 108 GLN A O 1
ATOM 871 N N . ARG A 1 109 ? 2.833 1.290 9.293 1.00 97.75 109 ARG A N 1
ATOM 872 C CA . ARG A 1 109 ? 2.776 0.540 8.034 1.00 97.75 109 ARG A CA 1
ATOM 873 C C . ARG A 1 109 ? 2.426 1.428 6.841 1.00 97.75 109 ARG A C 1
ATOM 875 O O . ARG A 1 109 ? 2.965 1.206 5.765 1.00 97.75 109 ARG A O 1
ATOM 882 N N . ALA A 1 110 ? 1.590 2.451 7.023 1.00 97.25 110 ALA A N 1
ATOM 883 C CA . ALA A 1 110 ? 1.284 3.433 5.983 1.00 97.25 110 ALA A CA 1
ATOM 884 C C . ALA A 1 110 ? 2.529 4.234 5.573 1.00 97.25 110 ALA A C 1
ATOM 886 O O . ALA A 1 110 ? 2.748 4.445 4.384 1.00 97.25 110 ALA A O 1
ATOM 887 N N . ARG A 1 111 ? 3.382 4.619 6.534 1.00 97.81 111 ARG A N 1
ATOM 888 C CA . ARG A 1 111 ? 4.676 5.260 6.237 1.00 97.81 111 ARG A CA 1
ATOM 889 C C . ARG A 1 111 ? 5.602 4.328 5.458 1.00 97.81 111 ARG A C 1
ATOM 891 O O . ARG A 1 111 ? 6.104 4.722 4.414 1.00 97.81 111 ARG A O 1
ATOM 898 N N . ALA A 1 112 ? 5.746 3.079 5.902 1.00 97.19 112 ALA A N 1
ATOM 899 C CA . ALA A 1 112 ? 6.557 2.086 5.192 1.00 97.19 112 ALA A CA 1
ATOM 900 C C . ALA A 1 112 ? 6.034 1.802 3.768 1.00 97.19 112 ALA A C 1
ATOM 902 O O . ALA A 1 112 ? 6.816 1.595 2.841 1.00 97.19 112 ALA A O 1
ATOM 903 N N . LEU A 1 113 ? 4.712 1.818 3.572 1.00 98.00 113 LEU A N 1
ATOM 904 C CA . LEU A 1 113 ? 4.096 1.678 2.253 1.00 98.00 113 LEU A CA 1
ATOM 905 C C . LEU A 1 113 ? 4.351 2.912 1.371 1.00 98.00 113 LEU A C 1
ATOM 907 O O . LEU A 1 113 ? 4.594 2.763 0.176 1.00 98.00 113 LEU A O 1
ATOM 911 N N . ALA A 1 114 ? 4.339 4.119 1.946 1.00 98.12 114 ALA A N 1
ATOM 912 C CA . ALA A 1 114 ? 4.693 5.348 1.236 1.00 98.12 114 ALA A CA 1
ATOM 913 C C . ALA A 1 114 ? 6.167 5.353 0.794 1.00 98.12 114 ALA A C 1
ATOM 915 O O . ALA A 1 114 ? 6.468 5.721 -0.339 1.00 98.12 114 ALA A O 1
ATOM 916 N N . GLU A 1 115 ? 7.080 4.870 1.637 1.00 98.12 115 GLU A N 1
ATOM 917 C CA . GLU A 1 115 ? 8.486 4.648 1.269 1.00 98.12 115 GLU A CA 1
ATOM 918 C C . GLU A 1 115 ? 8.617 3.625 0.128 1.00 98.12 115 GLU A C 1
ATOM 920 O O . GLU A 1 115 ? 9.325 3.871 -0.851 1.00 98.12 115 GLU A O 1
ATOM 925 N N . GLY A 1 116 ? 7.873 2.515 0.199 1.00 98.00 116 GLY A N 1
ATOM 926 C CA . GLY A 1 116 ? 7.795 1.525 -0.880 1.00 98.00 116 GLY A CA 1
ATOM 927 C C . GLY A 1 116 ? 7.276 2.115 -2.196 1.00 98.00 116 GLY A C 1
ATOM 928 O O . GLY A 1 116 ? 7.809 1.814 -3.262 1.00 98.00 116 GLY A O 1
ATOM 929 N N . HIS A 1 117 ? 6.289 3.011 -2.138 1.00 98.19 117 HIS A N 1
ATOM 930 C CA . HIS A 1 117 ? 5.797 3.739 -3.309 1.00 98.19 117 HIS A CA 1
ATOM 931 C C . HIS A 1 117 ? 6.842 4.692 -3.887 1.00 98.19 117 HIS A C 1
ATOM 933 O O . HIS A 1 117 ? 6.982 4.765 -5.103 1.00 98.19 117 HIS A O 1
ATOM 939 N N . HIS A 1 118 ? 7.613 5.396 -3.054 1.00 97.94 118 HIS A N 1
ATOM 940 C CA . HIS A 1 118 ? 8.716 6.218 -3.554 1.00 97.94 118 HIS A CA 1
ATOM 941 C C . HIS A 1 118 ? 9.739 5.375 -4.327 1.00 97.94 118 HIS A C 1
ATOM 943 O O . HIS A 1 118 ? 10.160 5.775 -5.413 1.00 97.94 118 HIS A O 1
ATOM 949 N N . ALA A 1 119 ? 10.093 4.194 -3.812 1.00 97.94 119 ALA A N 1
ATOM 950 C CA . ALA A 1 119 ? 10.975 3.260 -4.508 1.00 97.94 119 ALA A CA 1
ATOM 951 C C . ALA A 1 119 ? 10.357 2.722 -5.813 1.00 97.94 119 ALA A C 1
ATOM 953 O O . ALA A 1 119 ? 11.048 2.636 -6.829 1.00 97.94 119 ALA A O 1
ATOM 954 N N . LEU A 1 120 ? 9.058 2.404 -5.810 1.00 98.00 120 LEU A N 1
ATOM 955 C CA . LEU A 1 120 ? 8.316 2.001 -7.005 1.00 98.00 120 LEU A CA 1
ATOM 956 C C . LEU A 1 120 ? 8.361 3.093 -8.079 1.00 98.00 120 LEU A C 1
ATOM 958 O O . LEU A 1 120 ? 8.814 2.841 -9.191 1.00 98.00 120 LEU A O 1
ATOM 962 N N . THR A 1 121 ? 7.960 4.314 -7.734 1.00 97.31 121 THR A N 1
ATOM 963 C CA . THR A 1 121 ? 7.930 5.466 -8.644 1.00 97.31 121 THR A CA 1
ATOM 964 C C . THR A 1 121 ? 9.316 5.804 -9.186 1.00 97.31 121 THR A C 1
ATOM 966 O O . THR A 1 121 ? 9.442 6.169 -10.351 1.00 97.31 121 THR A O 1
ATOM 969 N N . ALA A 1 122 ? 10.378 5.627 -8.394 1.00 97.19 122 ALA A N 1
ATOM 970 C CA . ALA A 1 122 ? 11.746 5.779 -8.886 1.00 97.19 122 ALA A CA 1
ATOM 971 C C . ALA A 1 122 ? 12.113 4.739 -9.965 1.00 97.19 122 ALA A C 1
ATOM 973 O O . ALA A 1 122 ? 12.906 5.039 -10.854 1.00 97.19 122 ALA A O 1
ATOM 974 N N . ALA A 1 123 ? 11.537 3.534 -9.902 1.00 97.06 123 ALA A N 1
ATOM 975 C CA . ALA A 1 123 ? 11.806 2.452 -10.847 1.00 97.06 123 ALA A CA 1
ATOM 976 C C . ALA A 1 123 ? 10.948 2.524 -12.123 1.00 97.06 123 ALA A C 1
ATOM 978 O O . ALA A 1 123 ? 11.463 2.258 -13.206 1.00 97.06 123 ALA A O 1
ATOM 979 N N . ILE A 1 124 ? 9.653 2.851 -12.009 1.00 95.38 124 ILE A N 1
ATOM 980 C CA . ILE A 1 124 ? 8.699 2.813 -13.139 1.00 95.38 124 ILE A CA 1
ATOM 981 C C . ILE A 1 124 ? 8.256 4.194 -13.643 1.00 95.38 124 ILE A C 1
ATOM 983 O O . ILE A 1 124 ? 7.598 4.274 -14.680 1.00 95.38 124 ILE A O 1
ATOM 987 N N . GLY A 1 125 ? 8.630 5.265 -12.943 1.00 94.69 125 GLY A N 1
ATOM 988 C CA . GLY A 1 125 ? 8.164 6.627 -13.196 1.00 94.69 125 GLY A CA 1
ATOM 989 C C . GLY A 1 125 ? 6.824 6.952 -12.517 1.00 94.69 125 GLY A C 1
ATOM 990 O O . GLY A 1 125 ? 6.120 6.052 -12.053 1.00 94.69 125 GLY A O 1
ATOM 991 N N . PRO A 1 126 ? 6.464 8.245 -12.423 1.00 93.62 126 PRO A N 1
ATOM 992 C CA . PRO A 1 126 ? 5.141 8.668 -11.968 1.00 93.62 126 PRO A CA 1
ATOM 993 C C . PRO A 1 126 ? 4.069 8.342 -13.023 1.00 93.62 126 PRO A C 1
ATOM 995 O O . PRO A 1 126 ? 4.403 8.111 -14.190 1.00 93.62 126 PRO A O 1
ATOM 998 N N . PRO A 1 127 ? 2.776 8.360 -12.662 1.00 89.50 127 PRO A N 1
ATOM 999 C CA . PRO A 1 127 ? 1.728 8.208 -13.656 1.00 89.50 127 PRO A CA 1
ATOM 1000 C C . PRO A 1 127 ? 1.697 9.414 -14.605 1.00 89.50 127 PRO A C 1
ATOM 1002 O O . PRO A 1 127 ? 1.694 10.572 -14.178 1.00 89.50 127 PRO A O 1
ATOM 1005 N N . ASP A 1 128 ? 1.651 9.135 -15.912 1.00 83.06 128 ASP A N 1
ATOM 1006 C CA . ASP A 1 128 ? 1.436 10.155 -16.944 1.00 83.06 128 ASP A CA 1
ATOM 1007 C C . ASP A 1 128 ? 0.235 11.061 -16.611 1.00 83.06 128 ASP A C 1
ATOM 1009 O O . ASP A 1 128 ? -0.852 10.583 -16.284 1.00 83.06 128 ASP A O 1
ATOM 1013 N N . GLY A 1 129 ? 0.415 12.379 -16.735 1.00 66.00 129 GLY A N 1
ATOM 1014 C CA . GLY A 1 129 ? -0.663 13.358 -16.551 1.00 66.00 129 GLY A CA 1
ATOM 1015 C C . GLY A 1 129 ? -0.720 14.038 -15.181 1.00 66.00 129 GLY A C 1
ATOM 1016 O O . GLY A 1 129 ? -1.445 15.025 -15.052 1.00 66.00 129 GLY A O 1
ATOM 1017 N N . VAL A 1 130 ? 0.094 13.630 -14.200 1.00 51.00 130 VAL A N 1
ATOM 1018 C CA . VAL A 1 130 ? 0.372 14.464 -13.017 1.00 51.00 130 VAL A CA 1
ATOM 1019 C C . VAL A 1 130 ? 1.230 15.657 -13.470 1.00 51.00 130 VAL A C 1
ATOM 1021 O O . VAL A 1 130 ? 2.456 15.609 -13.461 1.00 51.00 130 VAL A O 1
ATOM 1024 N N . GLY A 1 131 ? 0.569 16.712 -13.967 1.00 47.12 131 GLY A N 1
ATOM 1025 C CA . GLY A 1 131 ? 1.196 17.947 -14.462 1.00 47.12 131 GLY A CA 1
ATOM 1026 C C . GLY A 1 131 ? 1.334 18.096 -15.986 1.00 47.12 131 GLY A C 1
ATOM 1027 O O . GLY A 1 131 ? 2.088 18.959 -16.431 1.00 47.12 131 GLY A O 1
ATOM 1028 N N . ALA A 1 132 ? 0.631 17.312 -16.812 1.00 41.25 132 ALA A N 1
ATOM 1029 C CA . ALA A 1 132 ? 0.629 17.561 -18.259 1.00 41.25 132 ALA A CA 1
ATOM 1030 C C . ALA A 1 132 ? -0.194 18.831 -18.577 1.00 41.25 132 ALA A C 1
ATOM 1032 O O . ALA A 1 132 ? -1.353 18.908 -18.157 1.00 41.25 132 ALA A O 1
ATOM 1033 N N . PRO A 1 133 ? 0.352 19.833 -19.298 1.00 42.41 133 PRO A N 1
ATOM 1034 C CA . PRO A 1 133 ? -0.418 21.011 -19.670 1.00 42.41 133 PRO A CA 1
ATOM 1035 C C . PRO A 1 133 ? -1.595 20.575 -20.539 1.00 42.41 133 PRO A C 1
ATOM 1037 O O . PRO A 1 133 ? -1.424 19.837 -21.511 1.00 42.41 133 PRO A O 1
ATOM 1040 N N . VAL A 1 134 ? -2.793 21.036 -20.180 1.00 50.34 134 VAL A N 1
ATOM 1041 C CA . VAL A 1 134 ? -3.989 20.913 -21.014 1.00 50.34 134 VAL A CA 1
ATOM 1042 C C . VAL A 1 134 ? -3.667 21.570 -22.353 1.00 50.34 134 VAL A C 1
ATOM 1044 O O . VAL A 1 134 ? -3.614 22.792 -22.463 1.00 50.34 134 VAL A O 1
ATOM 1047 N N . VAL A 1 135 ? -3.391 20.761 -23.373 1.00 52.75 135 VAL A N 1
ATOM 104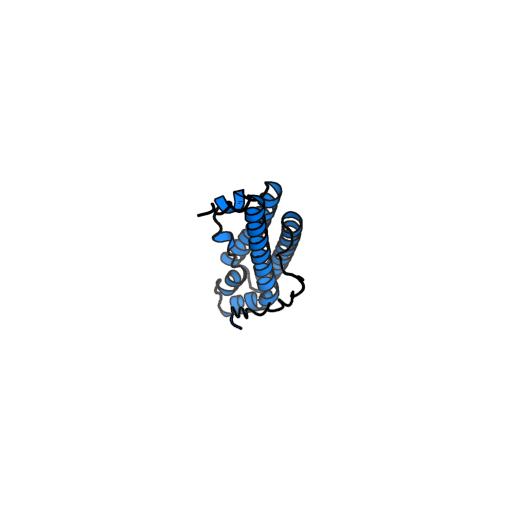8 C CA . VAL A 1 135 ? -3.238 21.270 -24.731 1.00 52.75 135 VAL A CA 1
ATOM 1049 C C . VAL A 1 135 ? -4.648 21.544 -25.233 1.00 52.75 135 VAL A C 1
ATOM 1051 O O . VAL A 1 135 ? -5.397 20.609 -25.521 1.00 52.75 135 VAL A O 1
ATOM 1054 N N . GLU A 1 136 ? -5.028 22.821 -25.309 1.00 38.78 136 GLU A N 1
ATOM 1055 C CA . GLU A 1 136 ? -6.260 23.217 -25.987 1.00 38.78 136 GLU A CA 1
ATOM 1056 C C . GLU A 1 136 ? -6.199 22.739 -27.441 1.00 38.78 136 GLU A C 1
ATOM 1058 O O . GLU A 1 136 ? -5.478 23.278 -28.285 1.00 38.78 136 GLU A O 1
ATOM 1063 N N . ALA A 1 137 ? -6.953 21.684 -27.740 1.00 48.22 137 ALA A N 1
ATOM 1064 C CA . ALA A 1 137 ? -7.116 21.206 -29.096 1.00 48.22 137 ALA A CA 1
ATOM 1065 C C . ALA A 1 137 ? -7.898 22.260 -29.890 1.00 48.22 137 ALA A C 1
ATOM 1067 O O . ALA A 1 137 ? -9.115 22.396 -29.756 1.00 48.22 137 ALA A O 1
ATOM 1068 N N . ARG A 1 138 ? -7.202 23.017 -30.743 1.00 37.28 138 ARG A N 1
ATOM 1069 C CA . ARG A 1 138 ? -7.858 23.919 -31.691 1.00 37.28 138 ARG A CA 1
ATOM 1070 C C . ARG A 1 138 ? -8.612 23.074 -32.716 1.00 37.28 138 ARG A C 1
ATOM 1072 O O . ARG A 1 138 ? -8.005 22.324 -33.481 1.00 37.28 138 ARG A O 1
ATOM 1079 N N . VAL A 1 139 ? -9.937 23.198 -32.730 1.00 51.03 139 VAL A N 1
ATOM 1080 C CA . VAL A 1 139 ? -10.808 22.559 -33.722 1.00 51.03 139 VAL A CA 1
ATOM 1081 C C . VAL A 1 139 ? -10.407 23.056 -35.112 1.00 51.03 139 VAL A C 1
ATOM 1083 O O . VAL A 1 139 ? -10.666 24.203 -35.473 1.00 51.03 139 VAL A O 1
ATOM 1086 N N . VAL A 1 140 ? -9.767 22.197 -35.910 1.00 54.09 140 VAL A N 1
ATOM 1087 C CA . VAL A 1 140 ? -9.546 22.467 -37.334 1.00 54.09 140 VAL A CA 1
ATOM 1088 C C . VAL A 1 140 ? -10.892 22.296 -38.029 1.00 54.09 140 VAL A C 1
ATOM 1090 O O . VAL A 1 140 ? -11.362 21.179 -38.254 1.00 54.09 140 VAL A O 1
ATOM 1093 N N . GLY A 1 141 ? -11.541 23.426 -38.306 1.00 47.47 141 GLY A N 1
ATOM 1094 C CA . GLY A 1 141 ? -12.821 23.486 -38.997 1.00 47.47 141 GLY A CA 1
ATOM 1095 C C . GLY A 1 141 ? -12.785 22.704 -40.309 1.00 47.47 141 GLY A C 1
ATOM 1096 O O . GLY A 1 141 ? -11.976 22.966 -41.199 1.00 47.47 141 GLY A O 1
ATOM 1097 N N . ARG A 1 142 ? -13.689 21.730 -40.428 1.00 47.56 142 ARG A N 1
ATOM 1098 C CA . ARG A 1 142 ? -13.984 21.045 -41.684 1.00 47.56 142 ARG A CA 1
ATOM 1099 C C . ARG A 1 142 ? -14.789 21.971 -42.596 1.00 47.56 142 ARG A C 1
ATOM 1101 O O . ARG A 1 142 ? -15.933 22.282 -42.298 1.00 47.56 142 ARG A O 1
ATOM 1108 N N . GLY A 1 143 ? -14.229 22.232 -43.773 1.00 45.22 143 GLY A N 1
ATOM 1109 C CA . GLY A 1 143 ? -14.978 22.167 -45.024 1.00 45.22 143 GLY A CA 1
ATOM 1110 C C . GLY A 1 143 ? -15.452 23.487 -45.627 1.00 45.22 143 GLY A C 1
ATOM 1111 O O . GLY A 1 143 ? -16.345 24.154 -45.123 1.00 45.22 143 GLY A O 1
ATOM 1112 N N . SER A 1 144 ? -14.984 23.752 -46.844 1.00 40.97 144 SER A N 1
ATOM 1113 C CA . SER A 1 144 ? -15.900 23.910 -47.981 1.00 40.97 144 SER A CA 1
ATOM 1114 C C . SER A 1 144 ? -15.143 23.697 -49.290 1.00 40.97 144 SER A C 1
ATOM 1116 O O . SER A 1 144 ? -14.524 24.586 -49.861 1.00 40.97 144 SER A O 1
ATOM 1118 N N . SER A 1 145 ? -15.227 22.461 -49.779 1.00 48.03 145 SER A N 1
ATOM 1119 C CA . SER A 1 145 ? -15.118 22.182 -51.204 1.00 48.03 145 SER A CA 1
ATOM 1120 C C . SER A 1 145 ? -16.334 22.805 -51.887 1.00 48.03 145 SER A C 1
ATOM 1122 O O . SER A 1 145 ? -17.463 22.400 -51.612 1.00 48.03 145 SER A O 1
ATOM 1124 N N . LYS A 1 146 ? -16.124 23.770 -52.785 1.00 45.28 146 LYS A N 1
ATOM 1125 C CA . LYS A 1 146 ? -17.113 24.099 -53.813 1.00 45.28 146 LYS A CA 1
ATOM 1126 C C . LYS A 1 146 ? -16.441 24.031 -55.177 1.00 45.28 146 LYS A C 1
ATOM 1128 O O . LYS A 1 146 ? -15.726 24.928 -55.607 1.00 45.28 146 LYS A O 1
ATOM 1133 N N . ARG A 1 147 ? -16.669 22.899 -55.844 1.00 46.84 147 ARG A N 1
ATOM 1134 C CA . ARG A 1 147 ? -16.436 22.709 -57.276 1.00 46.84 147 ARG A CA 1
ATOM 1135 C C . ARG A 1 147 ? -17.374 23.613 -58.091 1.00 46.84 147 ARG A C 1
ATOM 1137 O O . ARG A 1 147 ? -18.569 23.628 -57.826 1.00 46.84 147 ARG A O 1
ATOM 1144 N N . ARG A 1 148 ? -16.791 24.198 -59.147 1.00 43.09 148 ARG A N 1
ATOM 1145 C CA . ARG A 1 148 ? -17.322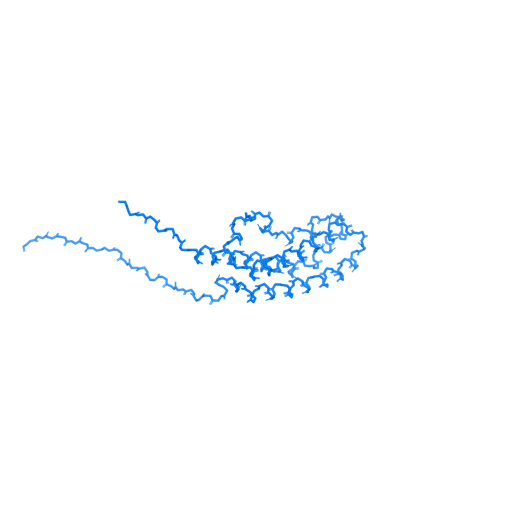 24.507 -60.497 1.00 43.09 148 ARG A CA 1
ATOM 1146 C C . ARG A 1 148 ? -18.614 25.334 -60.641 1.00 43.09 148 ARG A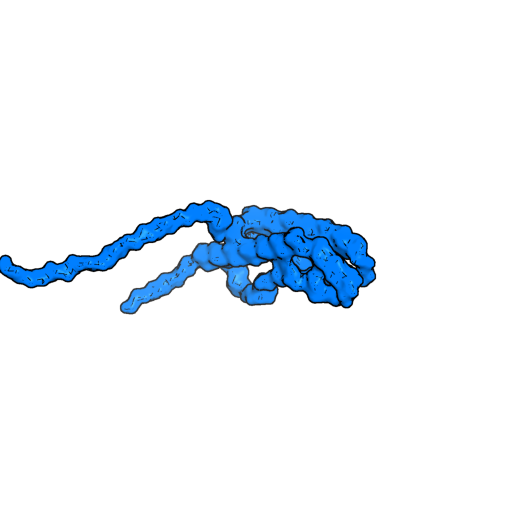 C 1
ATOM 1148 O O . ARG A 1 148 ? -19.689 24.848 -60.314 1.00 43.09 148 ARG A O 1
ATOM 1155 N N . ARG A 1 149 ? -18.531 26.432 -61.405 1.00 40.75 149 ARG A N 1
ATOM 1156 C CA . ARG A 1 149 ? -18.969 26.577 -62.822 1.00 40.75 149 ARG A CA 1
ATOM 1157 C C . ARG A 1 149 ? -18.985 28.069 -63.200 1.00 40.75 149 ARG A C 1
ATOM 1159 O O . ARG A 1 149 ? -19.418 28.875 -62.384 1.00 40.75 149 ARG A O 1
ATOM 1166 N N . GLY A 1 150 ? -18.568 28.382 -64.425 1.00 38.81 150 GLY A N 1
ATOM 1167 C CA . GLY A 1 150 ? -18.544 29.720 -65.018 1.00 38.81 150 GLY A CA 1
ATOM 1168 C C . GLY A 1 150 ? -17.350 29.840 -65.934 1.00 38.81 150 GLY A C 1
ATOM 1169 O O . GLY A 1 150 ? -16.394 30.509 -65.503 1.00 38.81 150 GLY A O 1
#